Protein AF-A0AA42BAV2-F1 (afdb_monomer)

Secondary structure (DSSP, 8-state):
--HHHHHHHHHHHHHHHHHHHHHHHHHHHHHHHHHHHHHHHTTHHHHHS-PPP-HHHHHHHHHHHHHHHIIIIISPP--PPPPP--

Mean predicted aligned error: 9.47 Å

Foldseek 3Di:
DVVVVVVVVVVVVVVVVVVVLVVLLVVLVVQLVVLVCVLVVQCVCCVPVVDDRPVVSNVVSVVSNVVSCCSNPPDDDPDPDDDDDD

Organism: NCBI:txid2951981

pLDDT: mean 84.07, std 13.91, range [54.06, 98.44]

Structure (mmCIF, N/CA/C/O backbone):
data_AF-A0AA42BAV2-F1
#
_entry.id   AF-A0AA42BAV2-F1
#
loop_
_atom_site.group_PDB
_atom_site.id
_atom_site.type_symbol
_atom_site.label_atom_id
_atom_site.label_alt_id
_atom_site.label_comp_id
_atom_site.label_asym_id
_atom_site.label_entity_id
_atom_site.label_seq_id
_atom_site.pdbx_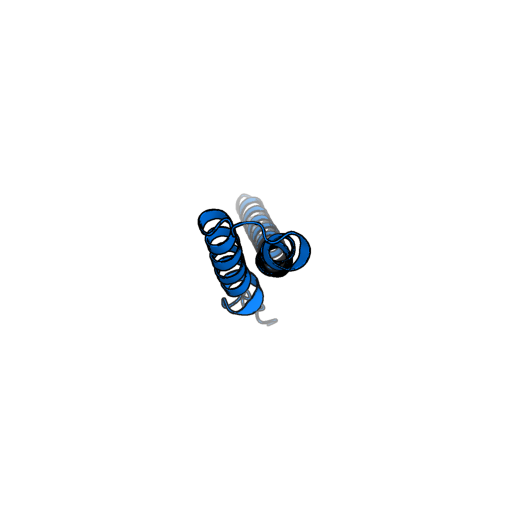PDB_ins_code
_atom_site.Cartn_x
_atom_site.Cartn_y
_atom_site.Cartn_z
_atom_site.occupancy
_atom_site.B_iso_or_equiv
_atom_site.auth_seq_id
_atom_site.auth_comp_id
_atom_site.auth_asym_id
_atom_site.auth_atom_id
_atom_site.pdbx_PDB_model_num
ATOM 1 N N . MET A 1 1 ? -36.137 12.723 33.307 1.00 55.28 1 MET A N 1
ATOM 2 C CA . MET A 1 1 ? -36.400 12.683 31.850 1.00 55.28 1 MET A CA 1
ATOM 3 C C . MET A 1 1 ? -35.252 13.232 30.983 1.00 55.28 1 MET A C 1
ATOM 5 O O . MET A 1 1 ? -35.199 12.882 29.818 1.00 55.28 1 MET A O 1
ATOM 9 N N . TYR A 1 2 ? -34.306 14.033 31.510 1.00 54.31 2 TYR A N 1
ATOM 10 C CA . TYR A 1 2 ? -33.161 14.559 30.732 1.00 54.31 2 TYR A CA 1
ATOM 11 C C . TYR A 1 2 ? -31.999 13.552 30.539 1.00 54.31 2 TYR A C 1
ATOM 13 O O . TYR A 1 2 ? -31.252 13.648 29.572 1.00 54.31 2 TYR A O 1
ATOM 21 N N . ALA A 1 3 ? -31.862 12.556 31.426 1.00 60.56 3 ALA A N 1
ATOM 22 C CA . ALA A 1 3 ? -30.752 11.594 31.407 1.00 60.56 3 ALA A CA 1
ATOM 23 C C . ALA A 1 3 ? -30.846 10.531 30.286 1.00 60.56 3 ALA A C 1
ATOM 25 O O . ALA A 1 3 ? -29.828 10.204 29.682 1.00 60.56 3 ALA A O 1
ATOM 26 N N . ASP A 1 4 ? -32.054 10.068 29.935 1.00 66.75 4 ASP A N 1
ATOM 27 C CA . ASP A 1 4 ? -32.269 9.056 28.877 1.00 66.75 4 ASP A CA 1
ATOM 28 C C . ASP A 1 4 ? -31.806 9.525 27.492 1.00 66.75 4 ASP A C 1
ATOM 30 O O . ASP A 1 4 ? -31.312 8.745 26.677 1.00 66.75 4 ASP A O 1
ATOM 34 N N . GLY A 1 5 ? -31.960 10.821 27.205 1.00 66.12 5 GLY A N 1
ATOM 35 C CA . GLY A 1 5 ? -31.570 11.396 25.920 1.00 66.12 5 GLY A CA 1
ATOM 36 C C . GLY A 1 5 ? -30.054 11.463 25.722 1.00 66.12 5 GLY A C 1
ATOM 37 O O . GLY A 1 5 ? -29.591 11.399 24.583 1.00 66.12 5 GLY A O 1
ATOM 38 N N . LEU A 1 6 ? -29.287 11.582 26.810 1.00 67.88 6 LEU A N 1
ATOM 39 C CA . LEU A 1 6 ? -27.826 11.639 26.779 1.00 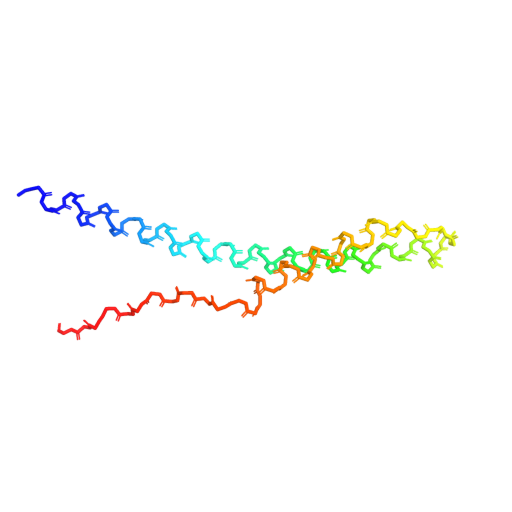67.88 6 LEU A CA 1
ATOM 40 C C . LEU A 1 6 ? -27.223 10.235 26.636 1.00 67.88 6 LEU A C 1
ATOM 42 O O . LEU A 1 6 ? -26.379 10.034 25.766 1.00 67.88 6 LEU A O 1
ATOM 46 N N . ASP A 1 7 ? -27.713 9.261 27.407 1.00 74.88 7 ASP A N 1
ATOM 47 C CA . ASP A 1 7 ? -27.255 7.863 27.345 1.00 74.88 7 ASP A CA 1
ATOM 48 C C . ASP A 1 7 ? -27.496 7.260 25.949 1.00 74.88 7 ASP A C 1
ATOM 50 O O . ASP A 1 7 ? -26.593 6.715 25.310 1.00 74.88 7 ASP A O 1
ATOM 54 N N . ARG A 1 8 ? -28.680 7.512 25.372 1.00 73.19 8 ARG A N 1
ATOM 55 C CA . ARG A 1 8 ? -29.005 7.073 24.008 1.00 73.19 8 AR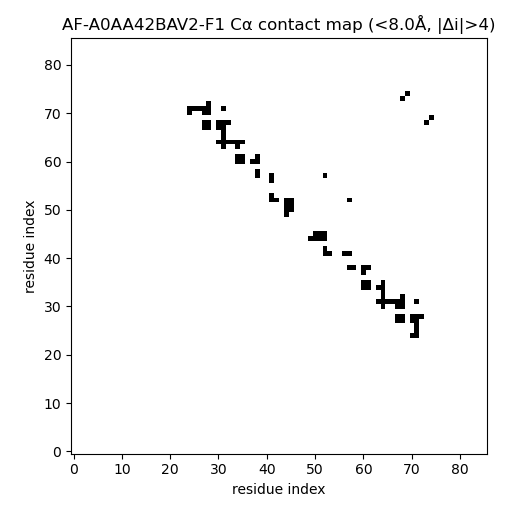G A CA 1
ATOM 56 C C . ARG A 1 8 ? -28.074 7.671 22.949 1.00 73.19 8 ARG A C 1
ATOM 58 O O . ARG A 1 8 ? -27.725 6.979 21.996 1.00 73.19 8 ARG A O 1
ATOM 65 N N . ARG A 1 9 ? -27.668 8.939 23.094 1.00 73.31 9 ARG A N 1
ATOM 66 C CA . ARG A 1 9 ? -26.735 9.605 22.163 1.00 73.31 9 ARG A CA 1
ATOM 67 C C . ARG A 1 9 ? -25.320 9.047 22.289 1.00 73.31 9 ARG A C 1
ATOM 69 O O . ARG A 1 9 ? -24.693 8.791 21.264 1.00 73.31 9 ARG A O 1
ATOM 76 N N . ILE A 1 10 ? -24.852 8.815 23.515 1.00 76.94 10 ILE A N 1
ATOM 77 C CA . ILE A 1 10 ? -23.530 8.235 23.785 1.00 76.94 10 ILE A CA 1
ATOM 78 C C . ILE A 1 10 ? -23.461 6.802 23.246 1.00 76.94 10 ILE A C 1
ATOM 80 O O . ILE A 1 10 ? -22.536 6.470 22.505 1.00 76.94 10 ILE A O 1
ATOM 84 N N . GLY A 1 11 ? -24.476 5.977 23.519 1.00 71.88 11 GLY A N 1
ATOM 85 C CA . GLY A 1 11 ? -24.560 4.616 22.983 1.00 71.88 11 GLY A CA 1
ATOM 86 C C . GLY A 1 11 ? -24.532 4.580 21.451 1.00 71.88 11 GLY A C 1
ATOM 87 O O . GLY A 1 11 ? -23.830 3.760 20.860 1.00 71.88 11 GLY A O 1
ATOM 88 N N . HIS A 1 12 ? -25.223 5.515 20.793 1.00 70.62 12 HIS A N 1
ATOM 89 C CA . HIS A 1 12 ? -25.232 5.604 19.331 1.00 70.62 12 HIS A CA 1
ATOM 90 C C . HIS A 1 12 ? -23.878 6.038 18.7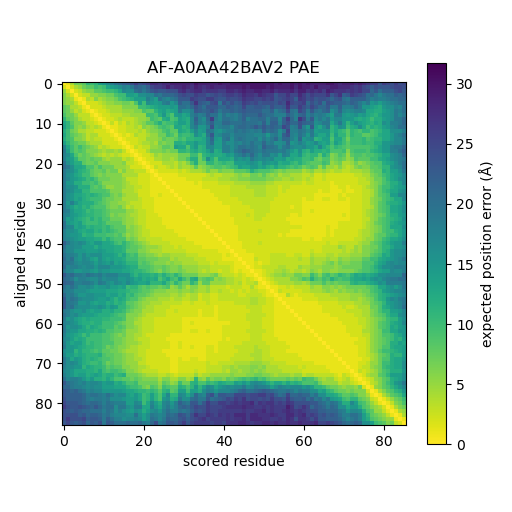48 1.00 70.62 12 HIS A C 1
ATOM 92 O O . HIS A 1 12 ? -23.474 5.523 17.707 1.00 70.62 12 HIS A O 1
ATOM 98 N N . GLN A 1 13 ? -23.165 6.957 19.406 1.00 73.75 13 GLN A N 1
ATOM 99 C CA . GLN A 1 13 ? -21.830 7.403 18.989 1.00 73.75 13 GLN A CA 1
ATOM 100 C C . GLN A 1 13 ? -20.783 6.297 19.141 1.00 73.75 13 GLN A C 1
ATOM 102 O O . GLN A 1 13 ? -19.959 6.121 18.247 1.00 73.75 13 GLN A O 1
ATOM 107 N N . ILE A 1 14 ? -20.854 5.514 20.220 1.00 74.62 14 ILE A N 1
ATOM 108 C CA . ILE A 1 14 ? -19.972 4.357 20.434 1.00 74.62 14 ILE A CA 1
ATOM 109 C C . ILE A 1 14 ? -20.226 3.286 19.368 1.00 74.62 14 ILE A C 1
ATOM 111 O O . ILE A 1 14 ? -19.276 2.753 18.798 1.00 74.62 14 ILE A O 1
ATOM 115 N N . LEU A 1 15 ? -21.495 3.001 19.053 1.00 72.00 15 LEU A N 1
ATOM 116 C CA . LEU A 1 15 ? -21.843 2.031 18.014 1.00 72.00 15 LEU A CA 1
ATOM 117 C C . LEU A 1 15 ? -21.336 2.480 16.635 1.00 72.00 15 LEU A C 1
ATOM 119 O O . LEU A 1 15 ? -20.713 1.698 15.922 1.00 72.00 15 LEU A O 1
ATOM 123 N N . VAL A 1 16 ? -21.563 3.746 16.274 1.00 67.31 16 VAL A N 1
ATOM 124 C CA . VAL A 1 16 ? -21.092 4.314 15.000 1.00 67.31 16 VAL A CA 1
ATOM 125 C C . VAL A 1 16 ? -19.565 4.337 14.940 1.00 67.31 16 VAL A C 1
ATOM 127 O O . VAL A 1 16 ? -19.007 3.955 13.915 1.00 67.31 16 VAL A O 1
ATOM 130 N N . GLY A 1 17 ? -18.889 4.713 16.029 1.00 69.69 17 GLY A N 1
ATOM 131 C CA . GLY A 1 17 ? -17.429 4.682 16.125 1.00 69.69 17 GLY A CA 1
ATOM 132 C C . GLY A 1 17 ? -16.867 3.274 15.943 1.00 69.69 17 GLY A C 1
ATOM 133 O O . GLY A 1 17 ? -15.975 3.070 15.128 1.00 69.69 17 GLY A O 1
ATOM 134 N N . SER A 1 18 ? -17.461 2.281 16.607 1.00 70.38 18 SER A N 1
ATOM 135 C CA . SER A 1 18 ? -17.052 0.877 16.492 1.00 70.38 18 SER A CA 1
ATOM 136 C C . SER A 1 18 ? -17.247 0.312 15.079 1.00 70.38 18 SER A C 1
ATOM 138 O O . SER A 1 18 ? -16.365 -0.372 14.554 1.00 70.38 18 SER A O 1
ATOM 140 N N . LEU A 1 19 ? -18.374 0.622 14.427 1.00 74.56 19 LEU A N 1
ATOM 141 C CA . LEU A 1 19 ? -18.618 0.217 13.041 1.00 74.56 19 LEU A CA 1
ATOM 142 C C . LEU A 1 19 ? -17.636 0.902 12.083 1.00 74.56 19 LEU A C 1
ATOM 144 O O . LEU A 1 19 ? -17.081 0.245 11.200 1.00 74.56 19 LEU A O 1
ATOM 148 N N . ALA A 1 20 ? -17.389 2.199 12.277 1.00 75.19 20 ALA A N 1
ATOM 149 C CA . ALA A 1 20 ? -16.439 2.964 11.478 1.00 75.19 20 ALA A CA 1
ATOM 150 C C . ALA A 1 20 ? -15.013 2.412 11.616 1.00 75.19 20 ALA A C 1
ATOM 152 O O . ALA A 1 20 ? -14.343 2.229 10.604 1.00 75.19 20 ALA A O 1
ATOM 153 N N . GLU A 1 21 ? -14.568 2.062 12.824 1.00 76.31 21 GLU A N 1
ATOM 154 C CA . GLU A 1 21 ? -13.261 1.433 13.049 1.00 76.31 21 GLU A CA 1
ATOM 155 C C . GLU A 1 21 ? -13.121 0.102 12.299 1.00 76.31 21 GLU A C 1
ATOM 157 O O . GLU A 1 21 ? -12.107 -0.135 11.634 1.00 76.31 21 GLU A O 1
ATOM 162 N N . GLY A 1 22 ? -14.152 -0.750 12.341 1.00 78.75 22 GLY A N 1
ATOM 163 C CA . GLY A 1 22 ? -14.167 -2.013 11.598 1.00 78.75 22 GLY A CA 1
ATOM 164 C C . GLY A 1 22 ? -14.081 -1.813 10.080 1.00 78.75 22 GLY A C 1
ATOM 165 O O . GLY A 1 22 ? -13.342 -2.529 9.390 1.00 78.75 22 GLY A O 1
ATOM 166 N N . TYR A 1 23 ? -14.786 -0.805 9.560 1.00 85.12 23 TYR A N 1
ATOM 167 C CA . TYR A 1 23 ? -14.725 -0.425 8.148 1.00 85.12 23 TYR A CA 1
ATOM 168 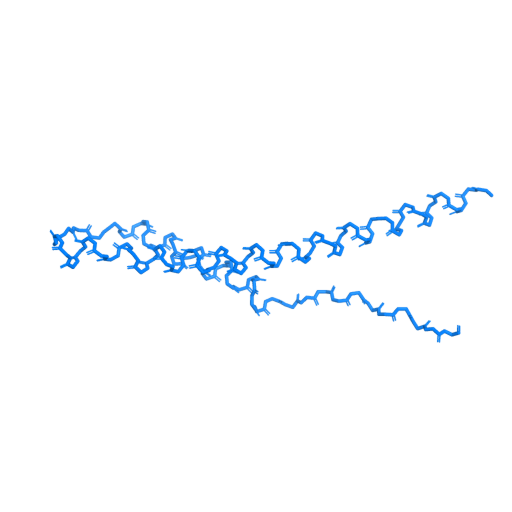C C . TYR A 1 23 ? -13.353 0.124 7.760 1.00 85.12 23 TYR A C 1
ATOM 170 O O . TYR A 1 23 ? -12.765 -0.361 6.797 1.00 85.12 23 TYR A O 1
ATOM 178 N N . VAL A 1 24 ? -12.806 1.075 8.521 1.00 86.50 24 VAL A N 1
ATOM 179 C CA . VAL A 1 24 ? -11.482 1.672 8.273 1.00 86.50 24 VAL A CA 1
ATOM 180 C C . VAL A 1 24 ? -10.4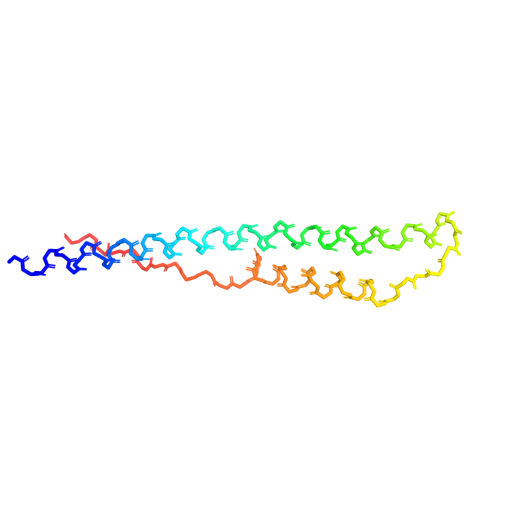01 0.596 8.257 1.00 86.50 24 VAL A C 1
ATOM 182 O O . VAL A 1 24 ? -9.536 0.588 7.380 1.00 86.50 24 VAL A O 1
ATOM 185 N N . TYR A 1 25 ? -10.475 -0.360 9.180 1.00 86.94 25 TYR A N 1
ATOM 186 C CA . TYR A 1 25 ? -9.541 -1.476 9.229 1.00 86.94 25 TYR A CA 1
ATOM 187 C C . TYR A 1 25 ? -9.619 -2.361 7.977 1.00 86.94 25 TYR A C 1
ATOM 189 O O . TYR A 1 25 ? -8.598 -2.687 7.367 1.00 86.94 25 TYR A O 1
ATOM 197 N N . THR A 1 26 ? -10.834 -2.719 7.561 1.00 91.19 26 THR A N 1
ATOM 198 C CA . THR A 1 26 ? -11.059 -3.547 6.367 1.00 91.19 26 THR A CA 1
ATOM 199 C C . THR A 1 26 ? -10.614 -2.823 5.097 1.00 91.19 26 THR A C 1
ATOM 201 O O . THR A 1 26 ? -9.928 -3.412 4.263 1.00 91.19 26 THR A O 1
ATOM 204 N N . VAL A 1 27 ? -10.934 -1.534 4.976 1.00 93.75 27 VAL A N 1
ATOM 205 C CA . VAL A 1 27 ? -10.519 -0.687 3.851 1.00 93.75 27 VAL A CA 1
ATOM 206 C C . VAL A 1 27 ? -8.998 -0.618 3.763 1.00 93.75 27 VAL A C 1
ATOM 208 O O . VAL A 1 27 ? -8.450 -0.853 2.691 1.00 93.75 27 VAL A O 1
ATOM 211 N N . ASN A 1 28 ? -8.299 -0.395 4.879 1.00 95.81 28 ASN A N 1
ATOM 212 C CA . ASN A 1 28 ? -6.835 -0.368 4.891 1.00 95.81 28 ASN A CA 1
ATOM 213 C C . ASN A 1 28 ? -6.215 -1.697 4.434 1.00 95.81 28 ASN A C 1
ATOM 215 O O . ASN A 1 28 ? -5.247 -1.683 3.678 1.00 95.81 28 ASN A O 1
ATOM 219 N N . ARG A 1 29 ? -6.792 -2.849 4.804 1.00 94.94 29 ARG A N 1
ATOM 220 C CA . ARG A 1 29 ? -6.332 -4.155 4.292 1.00 94.94 29 ARG A CA 1
ATOM 221 C C . ARG A 1 29 ? -6.490 -4.281 2.784 1.00 94.94 29 ARG A C 1
ATOM 223 O O . ARG A 1 29 ? -5.565 -4.729 2.113 1.00 94.94 29 ARG A O 1
ATOM 230 N N . VAL A 1 30 ? -7.658 -3.910 2.263 1.00 97.50 30 VAL A N 1
ATOM 231 C CA . VAL A 1 30 ? -7.932 -3.980 0.822 1.00 97.50 30 VAL A CA 1
ATOM 232 C C . VAL A 1 30 ? -6.989 -3.048 0.068 1.00 97.50 30 VAL A C 1
ATOM 234 O O . VAL A 1 30 ? -6.353 -3.478 -0.892 1.00 97.50 30 VAL A O 1
ATOM 237 N N . LEU A 1 31 ? -6.830 -1.807 0.536 1.00 97.88 31 LEU A N 1
ATOM 238 C CA . LEU A 1 31 ? -5.918 -0.841 -0.071 1.00 97.88 31 LEU A CA 1
ATOM 239 C C . LEU A 1 31 ? -4.465 -1.322 -0.043 1.00 97.88 31 LEU A C 1
ATOM 241 O O . LEU A 1 31 ? -3.778 -1.181 -1.050 1.00 97.88 31 LEU A O 1
ATOM 245 N N . ALA A 1 32 ? -4.015 -1.953 1.042 1.00 98.06 32 ALA A N 1
ATOM 246 C CA . ALA A 1 32 ? -2.666 -2.510 1.124 1.00 98.06 32 ALA A CA 1
ATOM 247 C C . ALA A 1 32 ? -2.400 -3.540 0.024 1.00 98.06 32 ALA A C 1
ATOM 249 O O . ALA A 1 32 ? -1.363 -3.490 -0.636 1.00 98.06 32 ALA A O 1
ATOM 250 N N . VAL A 1 33 ? -3.359 -4.439 -0.214 1.00 98.12 33 VAL A N 1
ATOM 251 C CA . VAL A 1 33 ? -3.264 -5.439 -1.285 1.00 98.12 33 VAL A CA 1
ATOM 252 C C . VAL A 1 33 ? -3.288 -4.768 -2.657 1.00 98.12 33 VAL A C 1
ATOM 254 O O . VAL A 1 33 ? -2.460 -5.097 -3.502 1.00 98.12 33 VAL A O 1
ATOM 257 N N . VAL A 1 34 ? -4.186 -3.805 -2.879 1.00 98.31 34 VAL A N 1
ATOM 258 C CA . VAL A 1 34 ? -4.282 -3.077 -4.156 1.00 98.31 34 VAL A CA 1
ATOM 259 C C . VAL A 1 34 ? -2.979 -2.348 -4.473 1.00 98.31 34 VAL A C 1
ATOM 261 O O . VAL A 1 34 ? -2.440 -2.516 -5.562 1.00 98.31 34 VAL A O 1
ATOM 264 N N . PHE A 1 35 ? -2.432 -1.586 -3.528 1.00 98.38 35 PHE A N 1
ATOM 265 C CA . PHE A 1 35 ? -1.184 -0.859 -3.746 1.00 98.38 35 PHE A CA 1
ATOM 266 C C . PHE A 1 35 ? 0.016 -1.787 -3.925 1.00 98.38 35 PHE A C 1
ATOM 268 O O . PHE A 1 35 ? 0.893 -1.482 -4.727 1.00 98.38 35 PHE A O 1
ATOM 275 N N . LEU A 1 36 ? 0.042 -2.937 -3.248 1.00 98.06 36 LEU A N 1
ATOM 276 C CA . LEU A 1 36 ? 1.079 -3.941 -3.476 1.00 98.06 36 LEU A CA 1
ATOM 277 C C . LEU A 1 36 ? 1.000 -4.520 -4.896 1.00 98.06 36 LEU A C 1
ATOM 279 O O . LEU A 1 36 ? 2.025 -4.667 -5.558 1.00 98.06 36 LEU A O 1
ATOM 283 N N . LEU A 1 37 ? -0.211 -4.811 -5.380 1.00 98.31 37 LEU A N 1
ATOM 284 C CA . LEU A 1 37 ? -0.425 -5.273 -6.751 1.00 98.31 37 LEU A CA 1
ATOM 285 C C . LEU A 1 37 ? -0.033 -4.207 -7.776 1.00 98.31 37 LEU A C 1
ATOM 287 O O . LEU A 1 37 ? 0.594 -4.547 -8.773 1.00 98.31 37 LEU A O 1
ATOM 291 N N . LEU A 1 38 ? -0.348 -2.934 -7.525 1.00 97.00 38 LEU A N 1
ATOM 292 C CA . LEU A 1 38 ? 0.065 -1.823 -8.385 1.00 97.00 38 LEU A CA 1
ATOM 293 C C . LEU A 1 38 ? 1.585 -1.628 -8.379 1.00 97.00 38 LEU A C 1
ATOM 295 O O . LEU A 1 38 ? 2.175 -1.437 -9.436 1.00 97.00 38 LEU A O 1
ATOM 299 N N . PHE A 1 39 ? 2.235 -1.755 -7.219 1.00 97.44 39 PHE A N 1
ATOM 300 C CA . PHE A 1 39 ? 3.692 -1.713 -7.112 1.00 97.44 39 PHE A CA 1
ATOM 301 C C . PHE A 1 39 ? 4.345 -2.807 -7.964 1.00 97.44 39 PHE A C 1
ATOM 303 O O . PHE A 1 39 ? 5.204 -2.504 -8.783 1.00 97.44 39 PHE A O 1
ATOM 310 N N . VAL A 1 40 ? 3.913 -4.065 -7.821 1.00 96.75 40 VAL A N 1
ATOM 311 C CA . VAL A 1 40 ? 4.443 -5.188 -8.617 1.00 96.75 40 VAL A CA 1
ATOM 312 C C . VAL A 1 40 ? 4.092 -5.023 -10.100 1.00 96.75 40 VAL A C 1
ATOM 314 O O . VAL A 1 40 ? 4.943 -5.215 -10.968 1.00 96.75 40 VAL A O 1
ATOM 317 N N . GLY A 1 41 ? 2.853 -4.626 -10.390 1.00 94.75 41 GLY A N 1
ATOM 318 C CA . GLY A 1 41 ? 2.349 -4.393 -11.739 1.00 94.75 41 GLY A CA 1
ATOM 319 C C . GLY A 1 41 ? 3.093 -3.283 -12.481 1.00 94.75 41 GLY A C 1
ATOM 320 O O . GLY A 1 41 ? 3.320 -3.407 -13.682 1.00 94.75 41 GLY A O 1
ATOM 321 N N . GLY A 1 42 ? 3.555 -2.251 -11.771 1.00 92.06 42 GLY A N 1
ATOM 322 C CA . GLY A 1 42 ? 4.342 -1.148 -12.328 1.00 92.06 42 GLY A CA 1
ATOM 323 C C . GLY A 1 42 ? 5.673 -1.581 -12.954 1.00 92.06 42 GLY A C 1
ATOM 324 O O . GLY A 1 42 ? 6.197 -0.879 -13.817 1.00 92.06 42 GLY A O 1
ATOM 325 N N . PHE A 1 43 ? 6.196 -2.758 -12.593 1.00 93.12 43 PHE A N 1
ATOM 326 C CA . PHE A 1 43 ? 7.395 -3.321 -13.220 1.00 93.12 43 PHE A CA 1
ATOM 327 C C . PHE A 1 43 ? 7.104 -4.121 -14.496 1.00 93.12 43 PHE A C 1
ATOM 329 O O . PHE A 1 43 ? 8.028 -4.367 -15.269 1.00 93.12 43 PHE A O 1
ATOM 336 N N . ILE A 1 44 ? 5.852 -4.521 -14.753 1.00 92.31 44 ILE A N 1
ATOM 337 C CA . ILE A 1 44 ? 5.500 -5.346 -15.921 1.00 92.31 44 ILE A CA 1
ATOM 338 C C . ILE A 1 44 ? 5.939 -4.680 -17.238 1.00 92.31 44 ILE A C 1
ATOM 340 O O . ILE A 1 44 ? 6.630 -5.349 -18.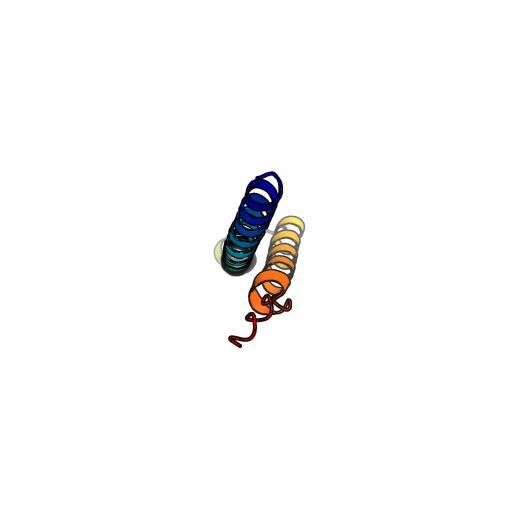009 1.00 92.31 44 ILE A O 1
ATOM 344 N N . PRO A 1 45 ? 5.659 -3.384 -17.498 1.00 90.69 45 PRO A N 1
ATOM 345 C CA . PRO A 1 45 ? 6.092 -2.735 -18.739 1.00 90.69 45 PRO A CA 1
ATOM 346 C C . PRO A 1 45 ? 7.617 -2.699 -18.909 1.00 90.69 45 PRO A C 1
ATOM 348 O O . PRO A 1 45 ? 8.121 -2.754 -20.027 1.00 90.69 45 PRO A O 1
ATOM 351 N N . ALA A 1 46 ? 8.372 -2.648 -17.809 1.00 89.81 46 ALA A N 1
ATOM 352 C CA . ALA A 1 46 ? 9.831 -2.647 -17.863 1.00 89.81 46 ALA A CA 1
ATOM 353 C C . ALA A 1 46 ? 10.412 -4.000 -18.296 1.00 89.81 46 ALA A C 1
ATOM 355 O O . ALA A 1 46 ? 11.466 -4.040 -18.925 1.00 89.81 46 ALA A O 1
ATOM 356 N N . PHE A 1 47 ? 9.724 -5.105 -17.994 1.00 90.88 47 PHE A N 1
ATOM 357 C CA . PHE A 1 47 ? 10.158 -6.448 -18.386 1.00 90.88 47 PHE A CA 1
ATOM 358 C C . PHE A 1 47 ? 9.580 -6.910 -19.726 1.00 90.88 47 PHE A C 1
ATOM 360 O O . PHE A 1 47 ? 10.265 -7.617 -20.461 1.00 90.88 47 PHE A O 1
ATOM 367 N N . VAL A 1 48 ? 8.335 -6.537 -20.036 1.00 94.12 48 VAL A N 1
ATOM 368 C CA . VAL A 1 48 ? 7.642 -6.968 -21.262 1.00 94.12 48 VAL A CA 1
ATOM 369 C C . VAL A 1 48 ? 8.015 -6.081 -22.445 1.00 94.12 48 VAL A C 1
ATOM 371 O O . VAL A 1 48 ? 8.360 -6.594 -23.507 1.00 94.12 48 VAL A O 1
ATOM 374 N N . ASP A 1 49 ? 8.004 -4.765 -22.243 1.00 93.31 49 ASP A N 1
ATOM 375 C CA . ASP A 1 49 ? 8.153 -3.780 -23.316 1.00 93.31 49 ASP A CA 1
ATOM 376 C C . ASP A 1 49 ? 9.489 -3.013 -23.243 1.00 93.31 49 ASP A C 1
ATOM 378 O O . ASP A 1 49 ? 9.742 -2.131 -24.062 1.00 93.31 49 ASP A O 1
ATOM 382 N N . LEU A 1 50 ? 10.357 -3.331 -22.267 1.00 90.12 50 LEU A N 1
ATOM 383 C CA . LEU A 1 50 ? 11.626 -2.632 -21.996 1.00 90.12 50 LEU A CA 1
ATOM 384 C C . LEU A 1 50 ? 11.449 -1.121 -21.741 1.00 90.12 50 LEU A C 1
ATOM 386 O O . LEU A 1 50 ? 12.358 -0.325 -21.997 1.00 90.12 50 LEU A O 1
ATOM 390 N N . LEU A 1 51 ? 10.285 -0.707 -21.224 1.00 90.31 51 LEU A N 1
ATOM 391 C CA . LEU A 1 51 ? 10.037 0.690 -20.871 1.00 90.31 51 LEU A CA 1
ATOM 392 C C . LEU A 1 51 ? 10.769 1.102 -19.589 1.00 90.31 51 LEU A C 1
ATOM 394 O O . LEU A 1 51 ? 10.959 0.323 -18.655 1.00 90.31 51 LEU A O 1
ATOM 398 N N . ALA A 1 52 ? 11.129 2.384 -19.519 1.00 91.19 52 ALA A N 1
ATOM 399 C CA . ALA A 1 52 ? 11.655 2.970 -18.296 1.00 91.19 52 ALA A CA 1
ATOM 400 C C . ALA A 1 52 ? 10.613 2.904 -17.169 1.00 91.19 52 ALA A C 1
ATOM 402 O O . ALA A 1 52 ? 9.449 3.263 -17.350 1.00 91.19 52 ALA A O 1
ATOM 403 N N . ILE A 1 53 ? 11.060 2.488 -15.985 1.00 91.19 53 ILE A N 1
ATOM 404 C CA . ILE A 1 53 ? 10.223 2.463 -14.785 1.00 91.19 53 ILE A CA 1
ATOM 405 C C . ILE A 1 53 ? 9.909 3.899 -14.367 1.00 91.19 53 ILE A C 1
ATOM 407 O O . ILE A 1 53 ? 10.812 4.720 -14.178 1.00 91.19 53 ILE A O 1
ATOM 411 N N . ASN A 1 54 ? 8.629 4.187 -14.135 1.00 92.50 54 ASN A N 1
ATOM 412 C CA . ASN A 1 54 ? 8.232 5.411 -13.453 1.00 92.50 54 ASN A CA 1
ATOM 413 C C . ASN A 1 54 ? 8.528 5.276 -11.952 1.00 92.50 54 ASN A C 1
ATOM 415 O O . ASN A 1 54 ? 7.709 4.782 -11.173 1.00 92.50 54 ASN A O 1
ATOM 419 N N . ALA A 1 55 ? 9.726 5.705 -11.552 1.00 91.88 55 ALA A N 1
ATOM 420 C CA . ALA A 1 55 ? 10.194 5.581 -10.176 1.00 91.88 55 ALA A CA 1
ATOM 421 C C . ALA A 1 55 ? 9.294 6.323 -9.175 1.00 91.88 55 ALA A C 1
ATOM 423 O O . ALA A 1 55 ? 9.061 5.815 -8.082 1.00 91.88 55 ALA A O 1
ATOM 424 N N . ALA A 1 56 ? 8.758 7.491 -9.545 1.00 95.44 56 ALA A N 1
ATOM 425 C CA . ALA A 1 56 ? 7.891 8.267 -8.662 1.00 95.44 56 ALA A CA 1
ATOM 426 C C . ALA A 1 56 ? 6.598 7.504 -8.337 1.00 95.44 56 ALA A C 1
ATOM 428 O O . ALA A 1 56 ? 6.255 7.346 -7.168 1.00 95.44 56 ALA A O 1
ATOM 429 N N . ASP A 1 57 ? 5.927 6.972 -9.357 1.00 94.94 57 ASP A N 1
ATOM 430 C CA . ASP A 1 57 ? 4.693 6.192 -9.199 1.00 94.94 57 ASP A CA 1
ATOM 431 C C . ASP A 1 57 ? 4.935 4.875 -8.442 1.00 94.94 57 ASP A C 1
ATOM 433 O O . ASP A 1 57 ? 4.227 4.543 -7.491 1.00 94.94 57 ASP A O 1
ATOM 437 N N . THR A 1 58 ? 6.038 4.193 -8.761 1.00 95.12 58 THR A N 1
ATOM 438 C CA . THR A 1 58 ? 6.475 2.974 -8.063 1.00 95.12 58 THR A CA 1
ATOM 439 C C . THR A 1 58 ? 6.689 3.226 -6.565 1.00 95.12 58 THR A C 1
ATOM 441 O O . THR A 1 58 ? 6.229 2.452 -5.723 1.00 95.12 58 THR A O 1
ATOM 444 N N . ILE A 1 59 ? 7.354 4.330 -6.208 1.00 96.75 59 ILE A N 1
ATOM 445 C CA . ILE A 1 59 ? 7.566 4.722 -4.808 1.00 96.75 59 ILE A CA 1
ATOM 446 C C . ILE A 1 59 ? 6.232 5.035 -4.129 1.00 96.75 59 ILE A C 1
ATOM 448 O O . ILE A 1 59 ? 6.026 4.613 -2.991 1.00 96.75 59 ILE A O 1
ATOM 452 N N . LEU A 1 60 ? 5.316 5.735 -4.805 1.00 97.81 60 LEU A N 1
ATOM 453 C CA . LEU A 1 60 ? 3.998 6.037 -4.246 1.00 97.81 60 LEU A CA 1
ATOM 454 C C . LEU A 1 60 ? 3.209 4.759 -3.954 1.00 97.81 60 LEU A C 1
ATOM 456 O O . LEU A 1 60 ? 2.691 4.621 -2.848 1.00 97.81 60 LEU A O 1
ATOM 460 N N . HIS A 1 61 ? 3.180 3.791 -4.870 1.00 98.00 61 HIS A N 1
ATOM 461 C CA . HIS A 1 61 ? 2.530 2.504 -4.619 1.00 98.00 61 HIS A CA 1
ATOM 462 C C . HIS A 1 61 ? 3.153 1.756 -3.440 1.00 98.00 61 HIS A C 1
ATOM 464 O O . HIS A 1 61 ? 2.425 1.260 -2.578 1.00 98.00 61 HIS A O 1
ATOM 470 N N . LEU A 1 62 ? 4.485 1.730 -3.343 1.00 97.94 62 LEU A N 1
ATOM 471 C CA . LEU A 1 62 ? 5.170 1.092 -2.221 1.00 97.94 62 LEU A CA 1
ATOM 472 C C . LEU A 1 62 ? 4.827 1.767 -0.887 1.00 97.94 62 LEU A C 1
ATOM 474 O O . LEU A 1 62 ? 4.448 1.092 0.071 1.00 97.94 62 LEU A O 1
ATOM 478 N N . LEU A 1 63 ? 4.927 3.096 -0.817 1.00 98.44 63 LEU A N 1
ATOM 479 C CA . LEU A 1 63 ? 4.621 3.856 0.396 1.00 98.44 63 LEU A CA 1
ATOM 480 C C . LEU A 1 63 ? 3.157 3.690 0.806 1.00 98.44 63 LEU A C 1
ATOM 482 O O . LEU A 1 63 ? 2.868 3.483 1.986 1.00 98.44 63 LEU A O 1
ATOM 486 N N . SER A 1 64 ? 2.235 3.726 -0.154 1.00 98.31 64 SER A N 1
ATOM 487 C CA . SER A 1 64 ? 0.815 3.511 0.105 1.00 98.31 64 SER A CA 1
ATOM 488 C C . SER A 1 64 ? 0.529 2.089 0.590 1.00 98.31 64 SER A C 1
ATOM 490 O O . SER A 1 64 ? -0.232 1.936 1.549 1.00 98.31 64 SER A O 1
ATOM 492 N N . ALA A 1 65 ? 1.163 1.063 0.011 1.00 98.19 65 ALA A N 1
ATOM 493 C CA . ALA A 1 65 ? 1.038 -0.325 0.462 1.00 98.19 65 ALA A CA 1
ATOM 494 C C . ALA A 1 65 ? 1.550 -0.504 1.897 1.00 98.19 65 ALA A C 1
ATOM 496 O O . ALA A 1 65 ? 0.882 -1.128 2.720 1.00 98.19 65 ALA A O 1
ATOM 497 N N . LEU A 1 66 ? 2.703 0.088 2.220 1.00 98.06 66 LEU A N 1
ATOM 498 C CA . LEU A 1 66 ? 3.284 0.030 3.562 1.00 98.06 66 LEU A CA 1
ATOM 499 C C . LEU A 1 66 ? 2.416 0.755 4.590 1.00 98.06 66 LEU A C 1
ATOM 501 O O . LEU A 1 66 ? 2.146 0.204 5.657 1.00 98.06 66 LEU A O 1
ATOM 505 N N . LEU A 1 67 ? 1.949 1.964 4.271 1.00 97.56 67 LEU A N 1
ATOM 506 C CA . LEU A 1 67 ? 1.123 2.748 5.180 1.00 97.56 67 LEU A CA 1
ATOM 507 C C . LEU A 1 67 ? -0.201 2.029 5.447 1.00 97.56 67 LEU A C 1
ATOM 509 O O . LEU A 1 67 ? -0.507 1.692 6.588 1.00 97.56 67 LEU A O 1
ATOM 513 N N . THR A 1 68 ? -0.966 1.732 4.399 1.00 96.94 68 THR A N 1
ATOM 514 C CA . THR A 1 68 ? -2.259 1.044 4.542 1.00 96.94 68 THR A CA 1
ATOM 515 C C . THR A 1 68 ? -2.093 -0.358 5.130 1.00 96.94 68 THR A C 1
ATOM 517 O O . THR A 1 68 ? -2.918 -0.779 5.937 1.00 96.94 68 THR A O 1
ATOM 520 N N . GLY A 1 69 ? -0.989 -1.051 4.838 1.00 96.75 69 GLY A N 1
ATOM 521 C CA . GLY A 1 69 ? -0.652 -2.338 5.439 1.00 96.75 69 GLY A CA 1
ATOM 522 C C . GLY A 1 69 ? -0.385 -2.236 6.941 1.00 96.75 69 GLY A C 1
ATOM 523 O O . GLY A 1 69 ? -0.906 -3.039 7.716 1.00 96.75 69 GLY A O 1
ATOM 524 N N . TYR A 1 70 ? 0.347 -1.211 7.379 1.00 95.19 70 TYR A N 1
ATOM 525 C CA . TYR A 1 70 ? 0.567 -0.949 8.799 1.00 95.19 70 TYR A CA 1
ATOM 526 C C . TYR A 1 70 ? -0.763 -0.737 9.534 1.00 95.19 70 TYR A C 1
ATOM 528 O O . TYR A 1 70 ? -1.041 -1.432 10.512 1.00 95.19 70 TYR A O 1
ATOM 536 N N . TRP A 1 71 ? -1.636 0.135 9.024 1.00 94.00 71 TRP A N 1
ATOM 537 C CA . TRP A 1 71 ? -2.949 0.391 9.634 1.00 94.00 71 TRP A CA 1
ATOM 538 C C . TRP A 1 71 ? -3.919 -0.799 9.519 1.00 94.00 71 TRP A C 1
ATOM 540 O O . TRP A 1 71 ? -4.744 -1.016 10.404 1.00 94.00 71 TRP A O 1
ATOM 550 N N . GLY A 1 72 ? -3.824 -1.585 8.444 1.00 91.38 72 GLY A N 1
ATOM 551 C CA . GLY A 1 72 ? -4.714 -2.709 8.150 1.00 91.38 72 GLY A CA 1
ATOM 552 C C . GLY A 1 72 ? -4.293 -4.046 8.766 1.00 91.38 72 GLY A C 1
ATOM 553 O O . GLY A 1 72 ? -5.121 -4.948 8.879 1.00 91.38 72 GLY A O 1
ATOM 554 N N . PHE A 1 73 ? -3.037 -4.221 9.179 1.00 89.50 73 PHE A N 1
ATOM 555 C CA . PHE A 1 73 ? -2.550 -5.501 9.712 1.00 89.50 73 PHE A CA 1
ATOM 556 C C . PHE A 1 73 ? -1.823 -5.388 11.051 1.00 89.50 73 PHE A C 1
ATOM 558 O O . PHE A 1 73 ? -1.934 -6.320 11.844 1.00 89.50 73 PHE A O 1
ATOM 565 N N . ILE A 1 74 ? -1.133 -4.278 11.322 1.00 89.69 74 ILE A N 1
ATOM 566 C CA . ILE A 1 74 ? -0.209 -4.161 12.462 1.00 89.69 74 ILE A CA 1
ATOM 567 C C . ILE A 1 74 ? -0.791 -3.299 13.587 1.00 89.69 74 ILE A C 1
ATOM 569 O O . ILE A 1 74 ? -0.675 -3.664 14.756 1.00 89.69 74 ILE A O 1
ATOM 573 N N . ALA A 1 75 ? -1.413 -2.165 13.255 1.00 86.44 75 ALA A N 1
ATOM 574 C CA . ALA A 1 75 ? -1.876 -1.196 14.242 1.00 86.44 75 ALA A CA 1
ATOM 575 C C . ALA A 1 75 ? -2.852 -1.831 15.264 1.00 86.44 75 ALA A C 1
ATOM 577 O O . ALA A 1 75 ? -3.800 -2.520 14.862 1.00 86.44 75 ALA A O 1
ATOM 578 N N . PRO A 1 76 ? -2.651 -1.605 16.580 1.00 71.94 76 PRO A N 1
ATOM 579 C CA . PRO A 1 76 ? -3.531 -2.131 17.618 1.00 71.94 76 PRO A CA 1
ATOM 580 C C . PRO A 1 76 ? -4.965 -1.631 17.446 1.00 71.94 76 PRO A C 1
ATOM 582 O O . PRO A 1 76 ? -5.201 -0.437 17.261 1.00 71.94 76 PRO A O 1
ATOM 585 N N . ARG A 1 77 ? -5.936 -2.541 17.559 1.00 73.19 77 ARG A N 1
ATOM 586 C CA . ARG A 1 77 ? -7.359 -2.182 17.578 1.00 73.19 77 ARG A CA 1
ATOM 587 C C . ARG A 1 77 ? -7.740 -1.746 18.987 1.00 73.19 77 ARG A C 1
ATOM 589 O O . ARG A 1 77 ? -7.456 -2.472 19.941 1.00 73.19 77 ARG A O 1
ATOM 596 N N . GLN A 1 78 ? -8.416 -0.610 19.124 1.00 67.19 78 GLN A N 1
ATOM 597 C CA . GLN A 1 78 ? -9.027 -0.236 20.395 1.00 67.19 78 GLN A CA 1
ATOM 598 C C . GLN A 1 78 ? -10.307 -1.051 20.580 1.00 67.19 78 GLN A C 1
ATOM 600 O O . GLN A 1 78 ? -11.401 -0.643 20.216 1.00 67.19 78 GLN A O 1
ATOM 605 N N . VAL A 1 79 ? -10.170 -2.266 21.110 1.00 60.25 79 VAL A N 1
ATOM 606 C CA . VAL A 1 79 ? -11.337 -3.065 21.483 1.00 60.25 79 VAL A CA 1
ATOM 607 C C . VAL A 1 79 ? -11.905 -2.452 22.756 1.00 60.25 79 VAL A C 1
ATOM 609 O O . VAL A 1 79 ? -11.288 -2.549 23.817 1.00 60.25 79 VAL A O 1
ATOM 612 N N . ALA A 1 80 ? -13.057 -1.785 22.646 1.00 62.19 80 ALA A N 1
ATOM 613 C CA . ALA A 1 80 ? -13.757 -1.251 23.806 1.00 62.19 80 ALA A CA 1
ATOM 614 C C . ALA A 1 80 ? -13.932 -2.369 24.856 1.00 62.19 80 ALA A C 1
ATOM 616 O O . ALA A 1 80 ? -14.377 -3.467 24.501 1.00 62.19 80 ALA A O 1
ATOM 617 N N . PRO A 1 81 ? -13.567 -2.136 26.130 1.00 56.75 81 PRO A N 1
ATOM 618 C CA . PRO A 1 81 ? -13.657 -3.164 27.154 1.00 56.75 81 PRO A CA 1
ATOM 619 C C . PRO A 1 81 ? -15.107 -3.636 27.277 1.00 56.75 81 PRO A C 1
ATOM 621 O O . PRO A 1 81 ? -16.027 -2.830 27.433 1.00 56.75 81 PRO A O 1
ATOM 624 N N . ALA A 1 82 ? -15.314 -4.953 27.196 1.00 59.28 82 ALA A N 1
ATOM 625 C CA . ALA A 1 82 ? -16.616 -5.551 27.447 1.00 59.28 82 ALA A CA 1
ATOM 626 C C . ALA A 1 82 ? -17.074 -5.133 28.850 1.00 59.28 82 ALA A C 1
ATOM 628 O O . ALA A 1 82 ? -16.387 -5.404 29.836 1.00 59.28 82 ALA A O 1
ATOM 629 N N . ARG A 1 83 ? -18.215 -4.437 28.938 1.00 59.50 83 ARG A N 1
ATOM 630 C CA . ARG A 1 83 ? -18.801 -4.036 30.221 1.00 59.50 83 ARG A CA 1
ATOM 631 C C . ARG A 1 83 ? -18.978 -5.303 31.074 1.00 59.50 83 ARG A C 1
ATOM 633 O O . ARG A 1 83 ? -19.660 -6.219 30.603 1.00 59.50 83 ARG A O 1
ATOM 640 N N . PRO A 1 84 ? -18.384 -5.389 32.279 1.00 54.06 84 PRO A N 1
ATOM 641 C CA . PRO A 1 84 ? -18.585 -6.534 33.158 1.00 54.06 84 PRO A CA 1
ATOM 642 C C . PRO A 1 84 ? -20.083 -6.704 33.411 1.00 54.06 84 PRO A C 1
ATOM 644 O O . PRO A 1 84 ? -20.749 -5.753 33.824 1.00 54.06 84 PRO A O 1
ATOM 647 N N . ARG A 1 85 ? -20.627 -7.889 33.113 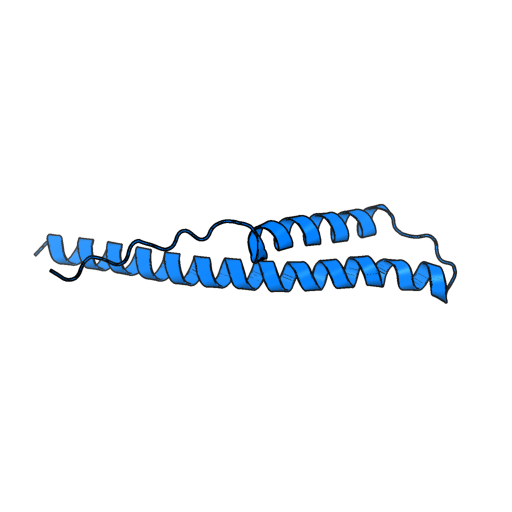1.00 63.78 85 ARG A N 1
ATOM 648 C CA . ARG A 1 85 ? -21.973 -8.256 33.560 1.00 63.78 85 ARG A CA 1
ATOM 649 C C . ARG A 1 85 ? -21.869 -8.555 35.054 1.00 63.78 85 ARG A C 1
ATOM 651 O O . ARG A 1 85 ? -21.351 -9.607 35.417 1.00 63.78 85 ARG A O 1
ATOM 658 N N . VAL A 1 86 ? -22.278 -7.590 35.872 1.00 63.12 86 VAL A N 1
ATOM 659 C CA . VAL A 1 86 ? -22.623 -7.779 37.289 1.00 63.12 86 VAL A CA 1
ATOM 660 C C . VAL A 1 86 ? -24.093 -8.139 37.392 1.00 63.12 86 VAL A C 1
ATOM 662 O O . VAL A 1 86 ? -24.882 -7.527 36.633 1.00 63.12 86 VAL A O 1
#

Solvent-accessible surface area (backbone atoms only — not comparable to full-atom values): 4802 Å² total; per-residue (Å²): 128,75,63,64,63,51,54,56,50,53,54,50,50,52,50,51,49,54,53,49,51,55,49,54,34,51,50,22,39,53,46,13,54,51,23,45,51,49,31,60,52,54,48,46,49,36,73,78,71,67,42,83,68,59,60,70,62,40,49,50,23,47,52,46,14,52,51,27,32,40,59,31,74,66,55,84,76,88,74,76,79,79,77,80,87,125

Radius of gyration: 21.05 Å; Cα contacts (8 Å, |Δi|>4): 53; chains: 1; bounding box: 48×23×61 Å

Sequence (86 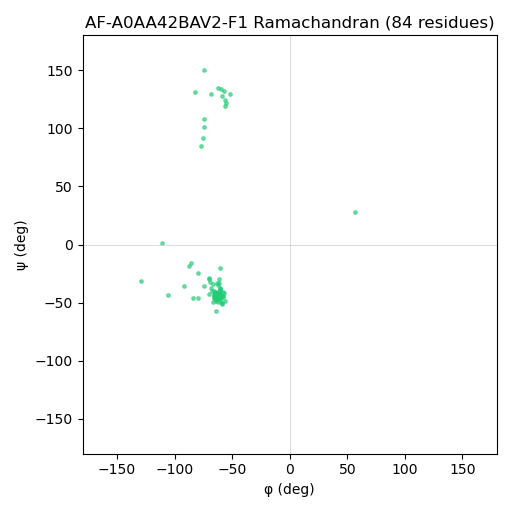aa):
MYADGLDRRIGHQILVGSLAEGYVYTVNRVLAVVFLLLFVGGFIPAFVDLLAINAADTILHLLSALLTGYWGFIAPRQVAPARPRV